Protein AF-A0A164C849-F1 (afdb_monomer)

Radius of gyration: 16.54 Å; Cα contacts (8 Å, |Δi|>4): 68; chains: 1; bounding box: 36×39×44 Å

Structure (mmCIF, N/CA/C/O backbone):
data_AF-A0A164C849-F1
#
_entry.id   AF-A0A164C849-F1
#
loop_
_atom_site.group_PDB
_atom_site.id
_atom_site.type_symbol
_atom_site.label_atom_id
_atom_site.label_alt_id
_atom_site.label_comp_id
_atom_site.label_asym_id
_atom_site.label_entity_id
_atom_site.label_seq_id
_atom_site.pdbx_PDB_ins_code
_atom_site.Cartn_x
_atom_site.Cartn_y
_atom_site.Cartn_z
_atom_site.occupancy
_atom_site.B_iso_or_equiv
_atom_site.auth_seq_id
_atom_site.auth_comp_id
_atom_site.auth_asym_id
_atom_site.auth_atom_id
_at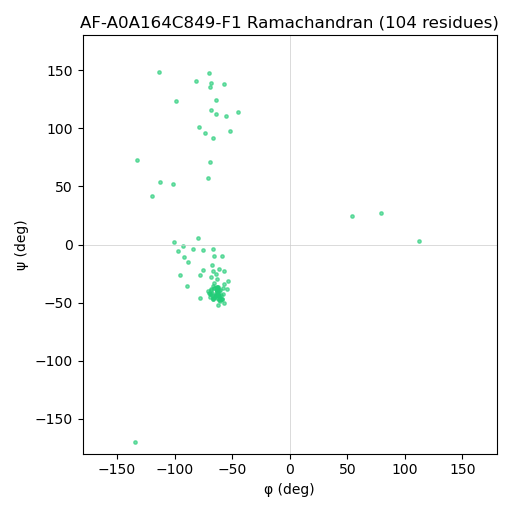om_site.pdbx_PDB_model_num
ATOM 1 N N . MET A 1 1 ? 1.747 31.782 -24.620 1.00 34.72 1 MET A N 1
ATOM 2 C CA . MET A 1 1 ? 1.574 30.505 -23.903 1.00 34.72 1 MET A CA 1
ATOM 3 C C . MET A 1 1 ? 2.397 29.493 -24.668 1.00 34.72 1 MET A C 1
ATOM 5 O O . MET A 1 1 ? 2.011 29.155 -25.774 1.00 34.72 1 MET A O 1
ATOM 9 N N . THR A 1 2 ? 3.590 29.164 -24.185 1.00 41.62 2 THR A N 1
ATOM 10 C CA . THR A 1 2 ? 4.473 28.185 -24.829 1.00 41.62 2 THR A CA 1
ATOM 11 C C . THR A 1 2 ? 4.314 26.847 -24.123 1.00 41.62 2 THR A C 1
ATOM 13 O O . THR A 1 2 ? 4.461 26.773 -22.904 1.00 41.62 2 THR A O 1
ATOM 16 N N . ASP A 1 3 ? 3.961 25.834 -24.914 1.00 44.16 3 ASP A N 1
ATOM 17 C CA . ASP A 1 3 ? 4.000 24.410 -24.597 1.00 44.16 3 ASP A CA 1
ATOM 18 C C . ASP A 1 3 ? 5.317 24.043 -23.906 1.00 44.16 3 ASP A C 1
ATOM 20 O O . ASP A 1 3 ? 6.386 24.135 -24.501 1.00 44.16 3 ASP A O 1
ATOM 24 N N . ASN A 1 4 ? 5.230 23.635 -22.641 1.00 46.38 4 ASN A N 1
ATOM 25 C CA . ASN A 1 4 ? 6.347 23.115 -21.852 1.00 46.38 4 ASN A CA 1
ATOM 26 C C . ASN A 1 4 ? 6.101 21.627 -21.558 1.00 46.38 4 ASN A C 1
ATOM 28 O O . ASN A 1 4 ? 6.077 21.190 -20.412 1.00 46.38 4 ASN A O 1
ATOM 32 N N . SER A 1 5 ? 5.868 20.851 -22.615 1.00 46.12 5 SER A N 1
ATOM 33 C CA . SER A 1 5 ? 5.844 19.385 -22.571 1.00 46.12 5 SER A CA 1
ATOM 34 C C . SER A 1 5 ? 6.920 18.807 -23.495 1.00 46.12 5 SER A C 1
ATOM 36 O O . SER A 1 5 ? 6.702 17.851 -24.228 1.00 46.12 5 SER A O 1
ATOM 38 N N . SER A 1 6 ? 8.114 19.406 -23.481 1.00 46.50 6 SER A N 1
ATOM 39 C CA . SER A 1 6 ? 9.299 18.751 -24.032 1.00 46.50 6 SER A CA 1
ATOM 40 C C . SER A 1 6 ? 9.726 17.657 -23.065 1.00 46.50 6 SER A C 1
ATOM 42 O O . SER A 1 6 ? 10.388 17.901 -22.057 1.00 46.50 6 SER A O 1
ATOM 44 N N . ASP A 1 7 ? 9.261 16.459 -23.389 1.00 56.16 7 ASP A N 1
ATOM 45 C CA . ASP A 1 7 ? 9.640 15.181 -22.819 1.00 56.16 7 ASP A CA 1
ATOM 46 C C . ASP A 1 7 ? 11.175 15.055 -22.874 1.00 56.16 7 ASP A C 1
ATOM 48 O O . ASP A 1 7 ? 11.778 14.748 -23.903 1.00 56.16 7 ASP A O 1
ATOM 52 N N . LEU A 1 8 ? 11.840 15.355 -21.754 1.00 52.75 8 LEU A N 1
ATOM 53 C CA . LEU A 1 8 ? 13.302 15.277 -21.597 1.00 52.75 8 LEU A CA 1
ATOM 54 C C . LEU A 1 8 ? 13.855 13.864 -21.869 1.00 52.75 8 LEU A C 1
ATOM 56 O O . LEU A 1 8 ? 15.068 13.683 -21.981 1.00 52.75 8 LEU A O 1
ATOM 60 N N . SER A 1 9 ? 12.968 12.875 -22.002 1.00 50.31 9 SER A N 1
ATOM 61 C CA . SER A 1 9 ? 13.263 11.495 -22.368 1.00 50.31 9 SER A CA 1
ATOM 62 C C . SER A 1 9 ? 13.774 11.327 -23.808 1.00 50.31 9 SER A C 1
ATOM 64 O O . SER A 1 9 ? 14.498 10.368 -24.071 1.00 50.31 9 SER A O 1
ATOM 66 N N . GLU A 1 10 ? 13.493 12.262 -24.728 1.00 54.78 10 GLU A N 1
ATOM 67 C CA . GLU A 1 10 ? 14.000 12.198 -26.113 1.00 54.78 10 GLU A CA 1
ATOM 68 C C . GLU A 1 10 ? 15.489 12.575 -26.237 1.00 54.78 10 GLU A C 1
ATOM 70 O O . GLU A 1 10 ? 16.157 12.169 -27.189 1.00 54.78 10 GLU A O 1
ATOM 75 N N . PHE A 1 11 ? 16.036 13.322 -25.272 1.00 55.69 11 PHE A N 1
ATOM 76 C CA . PHE A 1 11 ? 17.395 13.878 -25.351 1.00 55.69 11 PHE A CA 1
ATOM 77 C C . PHE A 1 11 ? 18.467 13.047 -24.629 1.00 55.69 11 PHE A C 1
ATOM 79 O O . PHE A 1 11 ? 19.653 13.358 -24.748 1.00 55.69 11 PHE A O 1
ATOM 86 N N . LEU A 1 12 ? 18.088 11.987 -23.906 1.00 52.75 12 LEU A N 1
ATOM 87 C 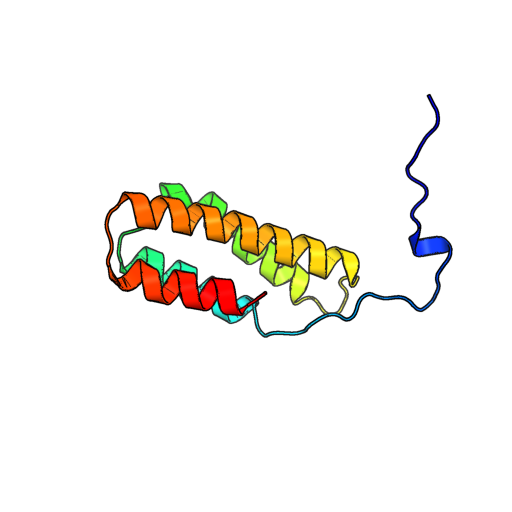CA . LEU A 1 12 ? 19.012 11.142 -23.138 1.00 52.75 12 LEU A CA 1
ATOM 88 C C . LEU A 1 12 ? 18.752 9.644 -23.389 1.00 52.75 12 LEU A C 1
ATOM 90 O O . LEU A 1 12 ? 18.240 8.946 -22.509 1.00 52.75 12 LEU A O 1
ATOM 94 N N . PRO A 1 13 ? 19.108 9.109 -24.573 1.00 45.84 13 PRO A N 1
ATOM 95 C CA . PRO A 1 13 ? 19.033 7.675 -24.818 1.00 45.84 13 PRO A CA 1
ATOM 96 C C . PRO A 1 13 ? 20.005 6.943 -23.880 1.00 45.84 13 PRO A C 1
ATOM 98 O O . PRO A 1 13 ? 21.221 7.085 -23.998 1.00 45.84 13 PRO A O 1
ATOM 101 N N . GLY A 1 14 ? 19.465 6.166 -22.938 1.00 53.84 14 GLY A N 1
ATOM 102 C CA . GLY A 1 14 ? 20.245 5.328 -22.019 1.00 53.84 14 GLY A CA 1
ATOM 103 C C . GLY A 1 14 ? 20.229 5.748 -20.548 1.00 53.84 14 GLY A C 1
ATOM 104 O O . GLY A 1 14 ? 20.886 5.095 -19.744 1.00 53.84 14 GLY A O 1
ATOM 105 N N . LEU A 1 15 ? 19.472 6.783 -20.176 1.00 50.97 15 LEU A N 1
ATOM 106 C CA . LEU A 1 15 ? 19.246 7.153 -18.775 1.00 50.97 15 LEU A CA 1
ATOM 107 C C . LEU A 1 15 ? 17.869 6.654 -18.315 1.00 50.97 15 LEU A C 1
ATOM 109 O O . LEU A 1 15 ? 17.039 7.421 -17.833 1.00 50.97 15 LEU A O 1
ATOM 113 N N . GLU A 1 16 ? 17.589 5.363 -18.521 1.00 57.22 16 GLU A N 1
ATOM 114 C CA . GLU A 1 16 ? 16.450 4.770 -17.823 1.00 57.22 16 GLU A CA 1
ATOM 115 C C . GLU A 1 16 ? 16.766 4.818 -16.322 1.00 57.22 16 GLU A C 1
ATOM 117 O O . GLU A 1 16 ? 17.844 4.366 -15.923 1.00 57.22 16 GLU A O 1
ATOM 122 N N . PRO A 1 17 ? 15.897 5.422 -15.491 1.00 56.34 17 PRO A N 1
ATOM 123 C CA . PRO A 1 17 ? 16.122 5.449 -14.056 1.00 56.34 17 PRO A CA 1
ATOM 124 C C . PRO A 1 17 ? 16.255 4.012 -13.561 1.00 56.34 17 PRO A C 1
ATOM 126 O O . PRO A 1 17 ? 15.516 3.134 -14.010 1.00 56.34 17 PRO A O 1
ATOM 129 N N . GLU A 1 18 ? 17.211 3.776 -12.664 1.00 56.16 18 GLU A N 1
ATOM 130 C CA . GLU A 1 18 ? 17.422 2.464 -12.065 1.00 56.16 18 GLU A CA 1
ATOM 131 C C . GLU A 1 18 ? 16.105 1.999 -11.436 1.00 56.16 18 GLU A C 1
ATOM 133 O O . GLU A 1 18 ? 15.592 2.601 -10.493 1.00 56.16 18 GLU A O 1
ATOM 138 N N . VAL A 1 19 ? 15.501 0.971 -12.034 1.00 54.66 19 VAL A N 1
ATOM 139 C CA . VAL A 1 19 ? 14.256 0.398 -11.536 1.00 54.66 19 VAL A CA 1
ATOM 140 C C . VAL A 1 19 ? 14.643 -0.497 -10.375 1.00 54.66 19 VAL A C 1
ATOM 142 O O . VAL A 1 19 ? 15.104 -1.625 -10.576 1.00 54.66 19 VAL A O 1
ATOM 145 N N . THR A 1 20 ? 14.457 -0.011 -9.152 1.00 54.28 20 THR A N 1
ATOM 146 C CA . THR A 1 20 ? 14.579 -0.847 -7.963 1.00 54.28 20 THR A CA 1
ATOM 147 C C . THR A 1 20 ? 13.440 -1.865 -8.004 1.00 54.28 20 THR A C 1
ATOM 149 O O . THR A 1 20 ? 12.327 -1.601 -7.555 1.00 54.28 20 THR A O 1
ATOM 152 N N . ARG A 1 21 ? 13.697 -3.043 -8.589 1.00 50.34 21 ARG A N 1
ATOM 153 C CA . ARG A 1 21 ? 12.789 -4.202 -8.589 1.00 50.34 21 ARG A CA 1
ATOM 154 C C . ARG A 1 21 ? 12.737 -4.816 -7.191 1.00 50.34 21 ARG A C 1
ATOM 156 O O . ARG A 1 21 ? 13.094 -5.974 -6.984 1.00 50.34 21 ARG A O 1
ATOM 163 N N . VAL A 1 22 ? 12.360 -4.022 -6.200 1.00 53.22 22 VAL A N 1
ATOM 164 C CA . VAL A 1 22 ? 11.955 -4.558 -4.908 1.00 53.22 22 VAL A CA 1
ATOM 165 C C . VAL A 1 22 ? 10.634 -5.294 -5.160 1.00 53.22 22 VAL A C 1
ATOM 167 O O . VAL A 1 22 ? 9.811 -4.807 -5.936 1.00 53.22 22 VAL A O 1
ATOM 170 N N . PRO A 1 23 ? 10.392 -6.470 -4.565 1.00 54.22 23 PRO A N 1
ATOM 171 C CA . PRO A 1 23 ? 9.089 -7.126 -4.611 1.00 54.22 23 PRO A CA 1
ATOM 172 C C . PRO A 1 23 ? 8.074 -6.316 -3.782 1.00 54.22 23 PRO A C 1
ATOM 174 O O . PRO A 1 23 ? 7.674 -6.726 -2.693 1.00 54.22 23 PRO A O 1
ATOM 177 N N . VAL A 1 24 ? 7.682 -5.136 -4.273 1.00 59.44 24 VAL A N 1
ATOM 178 C CA . VAL A 1 24 ? 6.754 -4.218 -3.594 1.00 59.44 24 VAL A CA 1
ATOM 179 C C . VAL A 1 24 ? 5.300 -4.684 -3.755 1.00 59.44 24 VAL A C 1
ATOM 181 O O . VAL A 1 24 ? 4.460 -4.453 -2.894 1.00 59.44 24 VAL A O 1
ATOM 184 N N . PHE A 1 25 ? 4.982 -5.425 -4.821 1.00 64.12 25 PHE A N 1
ATOM 185 C CA . PHE A 1 25 ? 3.624 -5.930 -5.053 1.00 64.12 25 PHE A CA 1
ATOM 186 C C . PHE A 1 25 ? 3.126 -6.894 -3.952 1.00 64.12 25 PHE A C 1
ATOM 188 O O . PHE A 1 25 ? 2.091 -6.605 -3.344 1.00 64.12 25 PHE A O 1
ATOM 195 N N . PRO A 1 26 ? 3.868 -7.964 -3.581 1.00 72.19 26 PRO A N 1
ATOM 196 C CA . PRO A 1 26 ? 3.451 -8.862 -2.500 1.00 72.19 26 PRO A CA 1
ATOM 197 C C . PRO A 1 26 ? 3.324 -8.163 -1.149 1.00 72.19 26 PRO A C 1
ATOM 199 O O . PRO A 1 26 ? 2.715 -8.691 -0.221 1.00 72.19 26 PRO A O 1
ATOM 202 N N . SER A 1 27 ? 3.977 -7.016 -0.998 1.00 76.31 27 SER A N 1
ATOM 203 C CA . SER A 1 27 ? 4.056 -6.319 0.265 1.00 76.31 27 SER A CA 1
ATOM 204 C C . SER A 1 27 ? 2.889 -5.343 0.451 1.00 76.31 27 SER A C 1
ATOM 206 O O . SER A 1 27 ? 2.307 -5.308 1.536 1.00 76.31 27 SER A O 1
ATOM 208 N N . TYR A 1 28 ? 2.430 -4.687 -0.622 1.00 80.44 28 TYR A N 1
ATOM 209 C CA . TYR A 1 28 ? 1.159 -3.955 -0.629 1.00 80.44 28 TYR A CA 1
ATOM 210 C C . TYR A 1 28 ? -0.052 -4.872 -0.421 1.00 80.44 28 TYR A C 1
ATOM 212 O O . TYR A 1 28 ? -0.925 -4.541 0.380 1.00 80.44 28 TYR A O 1
ATOM 220 N N . GLU A 1 29 ? -0.095 -6.038 -1.075 1.00 82.44 29 GLU A N 1
ATOM 221 C CA . GLU A 1 29 ? -1.167 -7.024 -0.863 1.00 82.44 29 GLU A CA 1
ATOM 222 C C . GLU A 1 29 ? -1.240 -7.485 0.596 1.00 82.44 29 GLU A C 1
ATOM 224 O O . GLU A 1 29 ? -2.316 -7.487 1.196 1.00 82.44 29 GLU A O 1
ATOM 229 N N . LYS A 1 30 ? -0.090 -7.823 1.193 1.00 82.06 30 LYS A N 1
ATOM 230 C CA . LYS A 1 30 ? -0.010 -8.220 2.606 1.00 82.06 30 LYS A CA 1
ATOM 231 C C . LYS A 1 30 ? -0.468 -7.110 3.543 1.00 82.06 30 LYS A C 1
ATOM 233 O O . LYS A 1 30 ? -1.217 -7.387 4.473 1.00 82.06 30 LYS A O 1
ATOM 238 N N . ALA A 1 31 ? -0.048 -5.871 3.298 1.00 79.31 31 ALA A N 1
ATOM 239 C CA . ALA A 1 31 ? -0.445 -4.737 4.122 1.00 79.31 31 ALA A CA 1
ATOM 240 C C . ALA A 1 31 ? -1.958 -4.467 4.037 1.00 79.31 31 ALA A C 1
ATOM 242 O O . ALA A 1 31 ? -2.595 -4.295 5.072 1.00 79.31 31 ALA A O 1
ATOM 243 N N . ILE A 1 32 ? -2.564 -4.511 2.843 1.00 84.75 32 ILE A N 1
ATOM 244 C CA . ILE A 1 32 ? -4.024 -4.370 2.687 1.00 84.75 32 ILE A CA 1
ATOM 245 C C . ILE A 1 32 ? -4.759 -5.502 3.418 1.00 84.75 32 ILE A C 1
ATOM 247 O O . ILE A 1 32 ? -5.696 -5.236 4.171 1.00 84.75 32 ILE A O 1
ATOM 251 N N . ALA A 1 33 ? -4.323 -6.752 3.235 1.00 85.25 33 ALA A N 1
ATOM 252 C CA . ALA A 1 33 ? -4.935 -7.907 3.887 1.00 85.25 33 ALA A CA 1
ATOM 253 C C . ALA A 1 33 ? -4.847 -7.819 5.420 1.00 85.25 33 ALA A C 1
ATOM 255 O O . ALA A 1 33 ? -5.813 -8.133 6.116 1.00 85.25 33 ALA A O 1
ATOM 256 N N . GLU A 1 34 ? -3.720 -7.347 5.953 1.00 82.88 34 GLU A N 1
ATOM 257 C CA . GLU A 1 34 ? -3.535 -7.161 7.391 1.00 82.88 34 GLU A CA 1
ATOM 258 C C . GLU A 1 34 ? -4.423 -6.035 7.938 1.00 82.88 34 GLU A C 1
ATOM 260 O O . GLU A 1 34 ? -5.093 -6.213 8.955 1.00 82.88 34 GLU A O 1
ATOM 265 N N . LEU A 1 35 ? -4.532 -4.908 7.226 1.00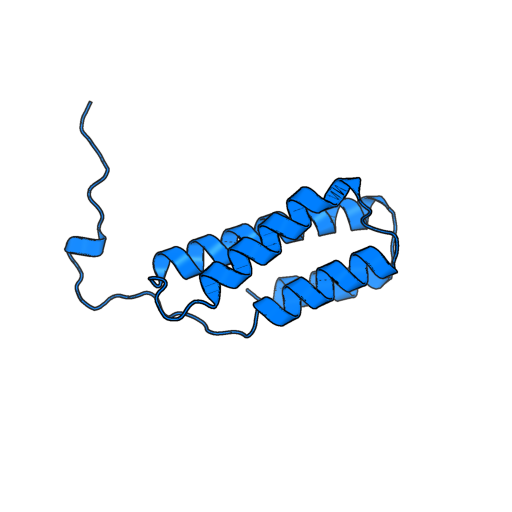 81.38 35 LEU A N 1
ATOM 266 C CA . LEU A 1 35 ? -5.441 -3.818 7.598 1.00 81.38 35 LEU A CA 1
ATOM 267 C C . LEU A 1 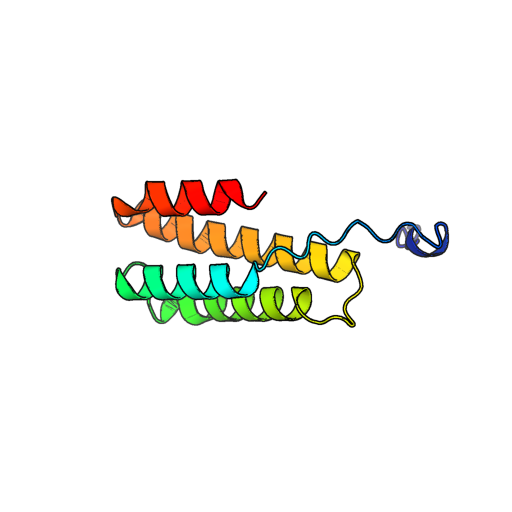35 ? -6.916 -4.264 7.581 1.00 81.38 35 LEU A C 1
ATOM 269 O O . LEU A 1 35 ? -7.689 -3.864 8.456 1.00 81.38 35 LEU A O 1
ATOM 273 N N . GLN A 1 36 ? -7.315 -5.112 6.628 1.00 84.81 36 GLN A N 1
ATOM 274 C CA . GLN A 1 36 ? -8.654 -5.716 6.600 1.00 84.81 36 GLN A CA 1
ATOM 275 C C . GLN A 1 36 ? -8.862 -6.677 7.777 1.00 84.81 36 GLN A C 1
ATOM 277 O O . GLN A 1 36 ? -9.878 -6.599 8.469 1.00 84.81 36 GLN A O 1
ATOM 282 N N . ARG A 1 37 ? -7.886 -7.557 8.049 1.00 84.25 37 ARG A N 1
ATOM 283 C CA . ARG A 1 37 ? -7.922 -8.512 9.170 1.00 84.25 37 ARG A CA 1
ATOM 284 C C . ARG A 1 37 ? -8.077 -7.806 10.517 1.00 84.25 37 ARG A C 1
ATOM 286 O O . ARG A 1 37 ? -8.787 -8.298 11.391 1.00 84.25 37 ARG A O 1
ATOM 293 N N . LEU A 1 38 ? -7.431 -6.653 10.677 1.00 80.00 38 LEU A N 1
ATOM 294 C CA . LEU A 1 38 ? -7.489 -5.822 11.879 1.00 80.00 38 LEU A CA 1
ATOM 295 C C . LEU A 1 38 ? -8.756 -4.945 11.965 1.00 80.00 38 LEU A C 1
ATOM 297 O O . LEU A 1 38 ? -8.858 -4.129 12.881 1.00 80.00 38 LEU A O 1
ATOM 301 N N . ALA A 1 39 ? -9.712 -5.086 11.034 1.00 79.69 39 ALA A N 1
ATOM 302 C CA . ALA A 1 39 ? -10.926 -4.262 10.921 1.00 79.69 39 ALA A CA 1
ATOM 303 C C . ALA A 1 39 ? -10.644 -2.747 10.842 1.00 79.69 39 ALA A C 1
ATOM 305 O O . ALA A 1 39 ? -11.471 -1.897 11.196 1.00 79.69 39 ALA A O 1
ATOM 306 N N . VAL A 1 40 ? -9.445 -2.400 10.377 1.00 78.38 40 VAL A N 1
ATOM 307 C CA . VAL A 1 40 ? -8.993 -1.021 10.241 1.00 78.38 40 VAL A CA 1
ATOM 308 C C . VAL A 1 40 ? -9.609 -0.393 9.001 1.00 78.38 40 VAL A C 1
ATOM 310 O O . VAL A 1 40 ? -10.160 0.709 9.072 1.00 78.38 40 VAL A O 1
ATOM 313 N N . ILE A 1 41 ? -9.568 -1.128 7.894 1.00 78.31 41 ILE A N 1
ATOM 314 C CA . ILE A 1 41 ? -10.223 -0.779 6.638 1.00 78.31 41 ILE A CA 1
ATOM 315 C C . ILE A 1 41 ? -11.339 -1.786 6.354 1.00 78.31 41 ILE A C 1
ATOM 317 O O . ILE A 1 41 ? -11.262 -2.951 6.737 1.00 78.31 41 ILE A O 1
ATOM 321 N N . ASP A 1 42 ? -12.384 -1.312 5.696 1.00 81.50 42 ASP A N 1
ATOM 322 C CA . ASP A 1 42 ? -13.593 -2.058 5.345 1.00 81.50 42 ASP A CA 1
ATOM 323 C C . ASP A 1 42 ? -13.961 -1.787 3.875 1.00 81.50 42 ASP A C 1
ATOM 325 O O . ASP A 1 42 ? -13.198 -1.154 3.138 1.00 81.50 42 ASP A O 1
ATOM 329 N N . ASP A 1 43 ? -15.143 -2.227 3.445 1.00 84.00 43 ASP A N 1
ATOM 330 C CA . ASP A 1 43 ? -15.616 -2.071 2.065 1.00 84.00 43 ASP A CA 1
ATOM 331 C C . ASP A 1 43 ? -15.657 -0.611 1.583 1.00 84.00 43 ASP A C 1
ATOM 333 O O . ASP A 1 43 ? -15.555 -0.356 0.381 1.00 84.00 43 ASP A O 1
ATOM 337 N N . THR A 1 44 ? -15.724 0.374 2.489 1.00 83.38 44 THR A N 1
ATOM 338 C CA . THR A 1 44 ? -15.672 1.797 2.109 1.00 83.38 44 THR A CA 1
ATOM 339 C C . THR A 1 44 ? -14.304 2.210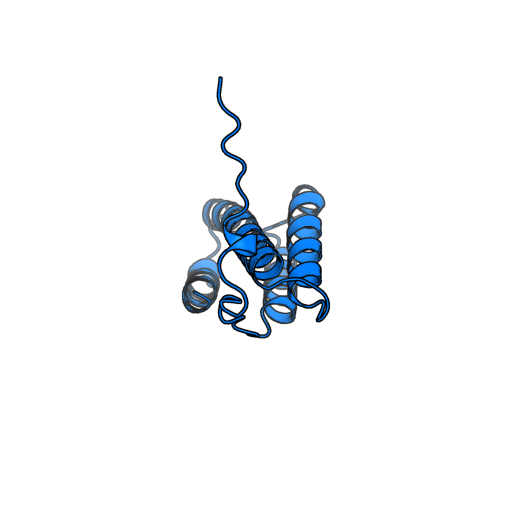 1.552 1.00 83.38 44 THR A C 1
ATOM 341 O O . THR A 1 44 ? -14.201 3.199 0.828 1.00 83.38 44 THR A O 1
ATOM 344 N N . HIS A 1 45 ? -13.264 1.408 1.803 1.00 85.25 45 HIS A N 1
ATOM 345 C CA . HIS A 1 45 ? -11.886 1.631 1.361 1.00 85.25 45 HIS A CA 1
ATOM 346 C C . HIS A 1 45 ? -11.507 0.795 0.129 1.00 85.25 45 HIS A C 1
ATOM 348 O O . HIS A 1 45 ? -10.371 0.880 -0.349 1.00 85.25 45 HIS A O 1
ATOM 354 N N . ALA A 1 46 ? -12.440 0.007 -0.421 1.00 83.25 46 ALA A N 1
ATOM 355 C CA . ALA A 1 46 ? -12.183 -0.894 -1.546 1.00 83.25 46 ALA A CA 1
ATOM 356 C C . ALA A 1 46 ? -11.631 -0.165 -2.785 1.00 83.25 46 ALA A C 1
ATOM 358 O O . ALA A 1 46 ? -10.780 -0.706 -3.491 1.00 83.25 46 ALA A O 1
ATOM 359 N N . GLY A 1 47 ? -12.057 1.083 -3.020 1.00 86.19 47 GLY A N 1
ATOM 360 C CA . GLY A 1 47 ? -11.565 1.905 -4.130 1.00 86.19 47 GLY A CA 1
ATOM 361 C C . GLY A 1 47 ? -10.073 2.238 -4.027 1.00 86.19 47 GLY A C 1
ATOM 362 O O . GLY A 1 47 ? -9.347 2.109 -5.012 1.00 86.19 47 GLY A O 1
ATOM 363 N N . ILE A 1 48 ? -9.600 2.603 -2.830 1.00 84.12 48 ILE A N 1
ATOM 364 C CA . ILE A 1 48 ? -8.180 2.899 -2.587 1.00 84.12 48 ILE A CA 1
ATOM 365 C C . ILE A 1 48 ? -7.360 1.604 -2.661 1.00 84.12 48 ILE A C 1
ATOM 367 O O . ILE A 1 48 ? -6.324 1.572 -3.317 1.00 84.12 48 ILE A O 1
ATOM 371 N N . CYS A 1 49 ? -7.860 0.505 -2.087 1.00 87.12 49 CYS A N 1
ATOM 372 C CA . CYS A 1 49 ? -7.193 -0.799 -2.163 1.00 87.12 49 CYS A CA 1
ATOM 373 C C . CYS A 1 49 ? -7.004 -1.264 -3.616 1.00 87.12 49 CYS A C 1
ATOM 375 O O . CYS A 1 49 ? -5.910 -1.664 -4.008 1.00 87.12 49 CYS A O 1
ATOM 377 N N . ALA A 1 50 ? -8.052 -1.166 -4.439 1.00 86.62 50 ALA A N 1
ATOM 378 C CA . ALA A 1 50 ? -7.987 -1.534 -5.851 1.00 86.62 50 ALA A CA 1
ATOM 379 C C . ALA A 1 50 ? -7.003 -0.655 -6.644 1.00 86.62 50 ALA A C 1
ATOM 381 O O . ALA A 1 50 ? -6.314 -1.148 -7.539 1.00 86.62 50 ALA A O 1
ATOM 382 N N . SER A 1 51 ? -6.920 0.636 -6.313 1.00 89.31 51 SER A N 1
ATOM 383 C CA . SER A 1 51 ? -5.985 1.570 -6.944 1.00 89.31 51 SER A CA 1
ATOM 384 C C . SER A 1 51 ? -4.523 1.230 -6.623 1.00 89.31 51 SER A C 1
ATOM 386 O O . SER A 1 51 ? -3.715 1.108 -7.549 1.00 89.31 51 SER A O 1
ATOM 388 N N . ILE A 1 52 ? -4.205 0.941 -5.356 1.00 87.44 52 ILE A N 1
ATOM 389 C CA . ILE A 1 52 ? -2.868 0.501 -4.924 1.00 87.44 52 ILE A CA 1
ATOM 390 C C . ILE A 1 52 ? -2.441 -0.757 -5.688 1.00 87.44 52 ILE A C 1
ATOM 392 O O . ILE A 1 52 ? -1.363 -0.783 -6.282 1.00 87.44 52 ILE A O 1
ATOM 396 N N . LEU A 1 53 ? -3.303 -1.780 -5.739 1.00 86.25 53 LEU A N 1
ATOM 397 C CA . LEU A 1 53 ? -3.001 -3.042 -6.425 1.00 86.25 53 LEU A CA 1
ATOM 398 C C . LEU A 1 53 ? -2.800 -2.851 -7.931 1.00 86.25 53 LEU A C 1
ATOM 400 O O . LEU A 1 53 ? -1.882 -3.425 -8.516 1.00 86.25 53 LEU A O 1
ATOM 404 N N . ARG A 1 54 ? -3.613 -1.999 -8.566 1.00 87.44 54 ARG A N 1
ATOM 405 C CA . ARG A 1 54 ? -3.459 -1.668 -9.987 1.00 87.44 54 ARG A CA 1
ATOM 406 C C . ARG A 1 54 ? -2.120 -0.987 -10.268 1.00 87.44 54 ARG A C 1
ATOM 408 O O . ARG A 1 54 ? -1.473 -1.313 -11.259 1.00 87.44 54 ARG A O 1
ATOM 415 N N . ARG A 1 55 ? -1.710 -0.036 -9.429 1.00 86.19 55 ARG A N 1
ATOM 416 C CA . ARG A 1 55 ? -0.427 0.668 -9.576 1.00 86.19 55 ARG A CA 1
ATOM 417 C C . ARG A 1 55 ? 0.757 -0.261 -9.326 1.00 86.19 55 ARG A C 1
ATOM 419 O O . ARG A 1 55 ? 1.709 -0.251 -10.098 1.00 86.19 55 ARG A O 1
ATOM 426 N N . ALA A 1 56 ? 0.662 -1.119 -8.318 1.00 83.56 56 ALA A N 1
ATOM 427 C CA . ALA A 1 56 ? 1.674 -2.131 -8.057 1.00 83.56 56 ALA A CA 1
ATOM 428 C C . ALA A 1 56 ? 1.809 -3.123 -9.235 1.00 83.56 56 ALA A C 1
ATOM 430 O O . ALA A 1 56 ? 2.923 -3.483 -9.597 1.00 83.56 56 ALA A O 1
ATOM 431 N N . ALA A 1 57 ? 0.707 -3.484 -9.904 1.00 83.25 57 ALA A N 1
ATOM 432 C CA . ALA A 1 57 ? 0.745 -4.313 -11.113 1.00 83.25 57 ALA A CA 1
ATOM 433 C C . ALA A 1 57 ? 1.411 -3.610 -12.316 1.00 83.25 57 ALA A C 1
ATOM 435 O O . ALA A 1 57 ? 2.110 -4.255 -13.090 1.00 83.25 57 ALA A O 1
ATOM 436 N N . ILE A 1 58 ? 1.238 -2.290 -12.470 1.00 82.94 58 ILE A N 1
ATOM 437 C CA . ILE A 1 58 ? 1.940 -1.502 -13.505 1.00 82.94 58 ILE A CA 1
ATOM 438 C C . ILE A 1 58 ? 3.454 -1.522 -13.268 1.00 82.94 58 ILE A C 1
ATOM 440 O O . ILE A 1 58 ? 4.222 -1.610 -14.226 1.00 82.94 58 ILE A O 1
ATOM 444 N N . ALA A 1 59 ? 3.873 -1.444 -12.004 1.00 78.69 59 ALA A N 1
ATOM 445 C CA . ALA A 1 59 ? 5.278 -1.486 -11.620 1.00 78.69 59 ALA A CA 1
ATOM 446 C C . ALA A 1 59 ? 5.936 -2.860 -11.856 1.00 78.69 59 ALA A C 1
ATOM 448 O O . ALA A 1 59 ? 7.140 -2.920 -12.092 1.00 78.69 59 ALA A O 1
ATOM 449 N N . ASP A 1 60 ? 5.152 -3.940 -11.811 1.00 77.19 60 ASP A N 1
ATOM 450 C CA . ASP A 1 60 ? 5.621 -5.317 -12.011 1.00 77.19 60 ASP A CA 1
ATOM 451 C C . ASP A 1 60 ? 5.612 -5.755 -13.491 1.00 77.19 60 ASP A C 1
ATOM 453 O O . ASP A 1 60 ? 6.255 -6.741 -13.855 1.00 77.19 60 ASP A O 1
ATOM 457 N N . ASP A 1 61 ? 4.923 -5.021 -14.376 1.00 81.25 61 ASP A N 1
ATOM 458 C CA . ASP A 1 61 ? 4.937 -5.313 -15.812 1.00 81.25 61 ASP A CA 1
ATOM 459 C C . ASP A 1 61 ? 6.335 -5.027 -16.403 1.00 81.25 61 ASP A C 1
ATOM 461 O O . ASP A 1 61 ? 6.763 -3.870 -16.460 1.00 81.25 61 ASP A O 1
ATOM 465 N N . PRO A 1 62 ? 7.054 -6.046 -16.919 1.00 73.81 62 PRO A N 1
ATOM 466 C CA . PRO A 1 62 ? 8.392 -5.874 -17.484 1.00 73.81 62 PRO A CA 1
ATOM 467 C C . PRO A 1 62 ? 8.417 -5.019 -18.760 1.00 73.81 62 PRO A C 1
ATOM 469 O O . PRO A 1 62 ? 9.497 -4.694 -19.250 1.00 73.81 62 PRO A O 1
ATOM 472 N N . ARG A 1 63 ? 7.252 -4.695 -19.334 1.00 79.88 63 ARG A N 1
ATOM 473 C CA . ARG A 1 63 ? 7.098 -3.814 -20.500 1.00 79.88 63 ARG A CA 1
ATOM 474 C C . ARG A 1 63 ? 6.884 -2.353 -20.110 1.00 79.88 63 ARG A C 1
ATOM 476 O O . ARG A 1 63 ? 6.919 -1.491 -20.990 1.00 79.88 63 ARG A O 1
ATOM 483 N N . SER A 1 64 ? 6.648 -2.069 -18.832 1.00 79.88 64 SER A N 1
ATOM 484 C CA . SER A 1 64 ? 6.513 -0.704 -18.336 1.00 79.88 64 SER A CA 1
ATOM 485 C C . SER A 1 64 ? 7.852 0.019 -18.395 1.00 79.88 64 SER A C 1
ATOM 487 O O . SER A 1 64 ? 8.893 -0.505 -18.002 1.00 79.88 64 SER A O 1
ATOM 489 N N . LYS A 1 65 ? 7.823 1.266 -18.866 1.00 79.81 65 LYS A N 1
ATOM 490 C CA . LYS A 1 65 ? 9.004 2.132 -18.864 1.00 79.81 65 LYS A CA 1
ATOM 491 C C . LYS A 1 65 ? 9.358 2.533 -17.431 1.00 79.81 65 LYS A C 1
ATOM 493 O O . LYS A 1 65 ? 8.458 2.756 -16.621 1.00 79.81 65 LYS A O 1
ATOM 498 N N . GLY A 1 66 ? 10.647 2.720 -17.138 1.00 75.50 66 GLY A N 1
ATOM 499 C CA . GLY A 1 66 ? 11.126 3.004 -15.777 1.00 75.50 66 GLY A CA 1
ATOM 500 C C . GLY A 1 66 ? 10.460 4.210 -15.098 1.00 75.50 66 GLY A C 1
ATOM 501 O O . GLY A 1 66 ? 10.112 4.139 -13.924 1.00 75.50 66 GLY A O 1
ATOM 502 N N . TYR A 1 67 ? 1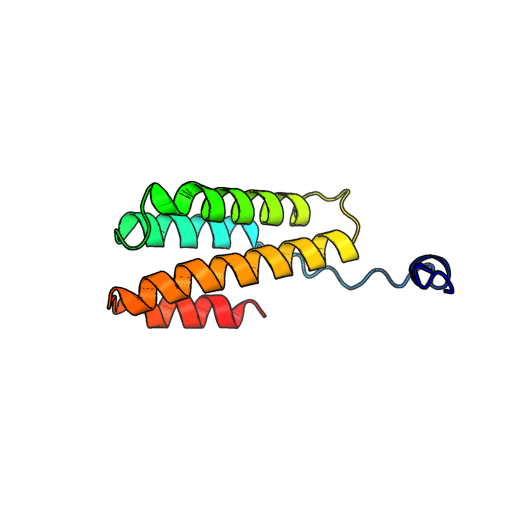0.176 5.291 -15.836 1.00 74.19 67 TYR A N 1
ATOM 503 C CA . TYR A 1 67 ? 9.447 6.439 -15.277 1.00 74.19 67 TYR A CA 1
ATOM 504 C C . TYR A 1 67 ? 7.996 6.095 -14.898 1.00 74.19 67 TYR A C 1
ATOM 506 O O . TYR A 1 67 ? 7.510 6.537 -13.866 1.00 74.19 67 TYR A O 1
ATOM 514 N N . THR A 1 68 ? 7.319 5.257 -15.691 1.00 80.38 68 THR A N 1
ATOM 515 C CA . THR A 1 68 ? 5.948 4.801 -15.412 1.00 80.38 68 THR A CA 1
ATOM 516 C C . THR A 1 68 ? 5.918 3.885 -14.193 1.00 80.38 68 THR A C 1
ATOM 518 O O . THR A 1 68 ? 5.009 3.985 -13.374 1.00 80.38 68 THR A O 1
ATOM 521 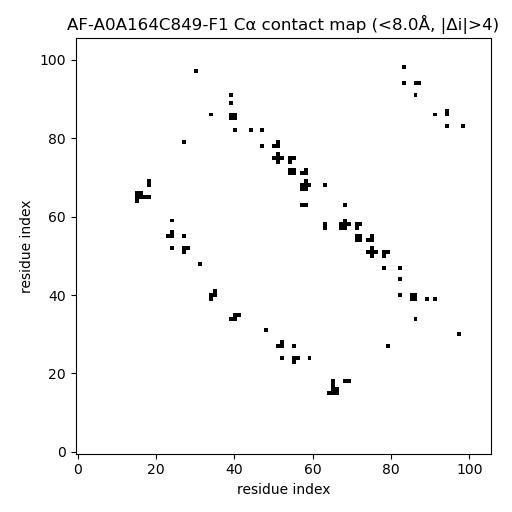N N . VAL A 1 69 ? 6.929 3.022 -14.052 1.00 79.94 69 VAL A N 1
ATOM 522 C CA . VAL A 1 69 ? 7.117 2.176 -12.868 1.00 79.94 69 VAL A CA 1
ATOM 523 C C . VAL A 1 69 ? 7.293 3.040 -11.618 1.00 79.94 69 VAL A C 1
ATOM 525 O O . VAL A 1 69 ? 6.586 2.835 -10.635 1.00 79.94 69 VAL A O 1
ATOM 528 N N . ASN A 1 70 ? 8.163 4.050 -11.672 1.00 78.94 70 ASN A N 1
ATOM 529 C CA . ASN A 1 70 ? 8.414 4.944 -10.540 1.00 78.94 70 ASN A CA 1
ATOM 530 C C . ASN A 1 70 ? 7.177 5.766 -10.151 1.00 78.94 70 ASN A C 1
ATOM 532 O O . ASN A 1 70 ? 6.847 5.842 -8.968 1.00 78.94 70 ASN A O 1
ATOM 536 N N . ASP A 1 71 ? 6.455 6.325 -11.125 1.00 83.75 71 ASP A N 1
ATOM 537 C CA . ASP A 1 71 ? 5.209 7.058 -10.868 1.00 83.75 71 ASP A CA 1
ATOM 538 C C . ASP A 1 71 ? 4.131 6.149 -10.263 1.00 83.75 71 ASP A C 1
ATOM 540 O O . ASP A 1 71 ? 3.395 6.551 -9.356 1.00 83.75 71 ASP A O 1
ATOM 544 N N . ALA A 1 72 ? 4.045 4.901 -10.732 1.00 84.38 72 ALA A N 1
ATOM 545 C CA . ALA A 1 72 ? 3.110 3.923 -10.200 1.00 84.38 72 ALA A CA 1
ATOM 546 C C . ALA A 1 72 ? 3.458 3.530 -8.756 1.00 84.38 72 ALA A C 1
ATOM 548 O O . ALA A 1 72 ? 2.573 3.558 -7.899 1.00 84.38 72 ALA A O 1
ATOM 549 N N . LEU A 1 73 ? 4.729 3.239 -8.461 1.00 82.62 73 LEU A N 1
ATOM 550 C CA . LEU A 1 73 ? 5.194 2.924 -7.106 1.00 82.62 73 LEU A CA 1
ATOM 551 C C . LEU A 1 73 ? 4.982 4.094 -6.145 1.00 82.62 73 LEU A C 1
ATOM 553 O O . LEU A 1 73 ? 4.457 3.901 -5.049 1.00 82.62 73 LEU A O 1
ATOM 557 N N . LYS A 1 74 ? 5.309 5.317 -6.572 1.00 83.38 74 LYS A N 1
ATOM 558 C CA . LYS A 1 74 ? 5.071 6.523 -5.776 1.00 83.38 74 LYS A CA 1
ATOM 559 C C . LYS A 1 74 ? 3.584 6.702 -5.464 1.00 83.38 74 LYS A C 1
ATOM 561 O O . LYS A 1 74 ? 3.226 6.895 -4.306 1.00 83.38 74 LYS A O 1
ATOM 566 N N . GLY A 1 75 ? 2.714 6.561 -6.466 1.00 83.88 75 GLY A N 1
ATOM 567 C CA . GLY A 1 75 ? 1.266 6.650 -6.264 1.00 83.88 75 GLY A CA 1
ATOM 568 C C . GLY A 1 75 ? 0.716 5.547 -5.352 1.00 83.88 75 GLY A C 1
ATOM 569 O O . GLY A 1 75 ? -0.124 5.821 -4.501 1.00 83.88 75 GLY A O 1
ATOM 570 N N . ALA A 1 76 ? 1.212 4.311 -5.482 1.00 84.69 76 ALA A N 1
ATOM 571 C CA . ALA A 1 76 ? 0.839 3.209 -4.593 1.00 84.69 76 ALA A CA 1
ATOM 572 C C . ALA A 1 76 ? 1.266 3.485 -3.141 1.00 84.69 76 ALA A C 1
ATOM 574 O O . ALA A 1 76 ? 0.518 3.197 -2.208 1.00 84.69 76 ALA A O 1
ATOM 575 N N . HIS A 1 77 ? 2.443 4.084 -2.946 1.00 83.75 77 HIS A N 1
ATOM 576 C CA . HIS A 1 77 ? 2.942 4.472 -1.631 1.00 83.75 77 HIS A CA 1
ATOM 577 C C . HIS A 1 77 ? 2.100 5.587 -0.992 1.00 83.75 77 HIS A C 1
ATOM 579 O O . HIS A 1 77 ? 1.699 5.456 0.160 1.00 83.75 77 HIS A O 1
ATOM 585 N N . GLU A 1 78 ? 1.776 6.650 -1.730 1.00 86.19 78 GLU A N 1
ATOM 586 C CA . GLU A 1 78 ? 0.944 7.762 -1.240 1.00 86.19 78 GLU A CA 1
ATOM 587 C C . GLU A 1 78 ? -0.480 7.309 -0.866 1.00 86.19 78 GLU A C 1
ATOM 589 O O . GLU A 1 78 ? -1.025 7.693 0.174 1.00 86.19 78 GLU A O 1
ATOM 594 N N . GLU A 1 79 ? -1.081 6.440 -1.681 1.00 86.06 79 GLU A N 1
ATOM 595 C CA . GLU A 1 79 ? -2.400 5.868 -1.398 1.00 86.06 79 GLU A CA 1
ATOM 596 C C . GLU A 1 79 ? -2.357 4.914 -0.196 1.00 86.06 79 GLU A C 1
ATOM 598 O O . GLU A 1 79 ? -3.253 4.950 0.651 1.00 86.06 79 GLU A O 1
ATOM 603 N N . MET A 1 80 ? -1.290 4.119 -0.059 1.00 83.62 80 MET A N 1
ATOM 604 C CA . MET A 1 80 ? -1.081 3.293 1.128 1.00 83.62 80 MET A CA 1
ATOM 605 C C . MET A 1 80 ? -0.954 4.170 2.380 1.00 83.62 80 MET A C 1
ATOM 607 O O . MET A 1 80 ? -1.690 3.945 3.335 1.00 83.62 80 MET A O 1
ATOM 611 N N . LEU A 1 81 ? -0.136 5.232 2.359 1.00 82.62 81 LEU A N 1
ATOM 612 C CA . LEU A 1 81 ? -0.017 6.198 3.466 1.00 82.62 81 LEU A CA 1
ATOM 613 C C . LEU A 1 81 ? -1.372 6.790 3.891 1.00 82.62 81 LEU A C 1
ATOM 615 O O . LEU A 1 81 ? -1.583 7.077 5.068 1.00 82.62 81 LEU A O 1
ATOM 619 N N . THR A 1 82 ? -2.318 6.931 2.965 1.00 83.50 82 THR A N 1
ATOM 620 C CA . THR A 1 82 ? -3.674 7.389 3.292 1.00 83.50 82 THR A CA 1
ATOM 621 C C . THR A 1 82 ? -4.450 6.337 4.096 1.00 83.50 82 THR A C 1
ATOM 623 O O . THR A 1 82 ? -5.048 6.669 5.120 1.00 83.50 82 THR A O 1
ATOM 626 N N . LEU A 1 83 ? -4.409 5.058 3.695 1.00 81.00 83 LEU A N 1
ATOM 627 C CA . LEU A 1 83 ? -5.023 3.958 4.466 1.00 81.00 83 LEU A CA 1
ATOM 628 C C . LEU A 1 83 ? -4.408 3.837 5.864 1.00 81.00 83 LEU A C 1
ATOM 630 O O . LEU A 1 83 ? -5.098 3.614 6.858 1.00 81.00 83 LEU A O 1
ATOM 634 N N . LEU A 1 84 ? -3.101 4.036 5.921 1.00 77.19 84 LEU A N 1
ATOM 635 C CA . LEU A 1 84 ? -2.292 4.074 7.125 1.00 77.19 84 LEU A CA 1
ATOM 636 C C . LEU A 1 84 ? -2.695 5.220 8.079 1.00 77.19 84 LEU A C 1
ATOM 638 O O . LEU A 1 84 ? -2.877 5.016 9.276 1.00 77.19 84 LEU A O 1
ATOM 642 N N . GLN A 1 85 ? -2.945 6.427 7.574 1.00 79.62 85 GLN A N 1
ATOM 643 C CA . GLN A 1 85 ? -3.438 7.534 8.406 1.00 79.62 85 GLN A CA 1
ATOM 644 C C . GLN A 1 85 ? -4.842 7.269 8.969 1.00 79.62 85 GLN A C 1
ATOM 646 O O . GLN A 1 85 ? -5.119 7.590 10.129 1.00 79.62 85 GLN A O 1
ATOM 651 N N . VAL A 1 86 ? -5.720 6.640 8.181 1.00 74.44 86 VAL A N 1
ATOM 652 C CA . VAL A 1 86 ? -7.039 6.196 8.663 1.00 74.44 86 VAL A CA 1
ATOM 653 C C . VAL A 1 86 ? -6.888 5.150 9.773 1.00 74.44 86 VAL A C 1
ATOM 655 O O . VAL A 1 86 ? -7.628 5.177 10.759 1.00 74.44 86 VAL A O 1
ATOM 658 N N . ALA A 1 87 ? -5.890 4.272 9.661 1.00 70.25 87 ALA A N 1
ATOM 659 C CA . ALA A 1 87 ? -5.557 3.291 10.684 1.00 70.25 87 ALA A CA 1
ATOM 660 C C . ALA A 1 87 ? -5.113 3.912 12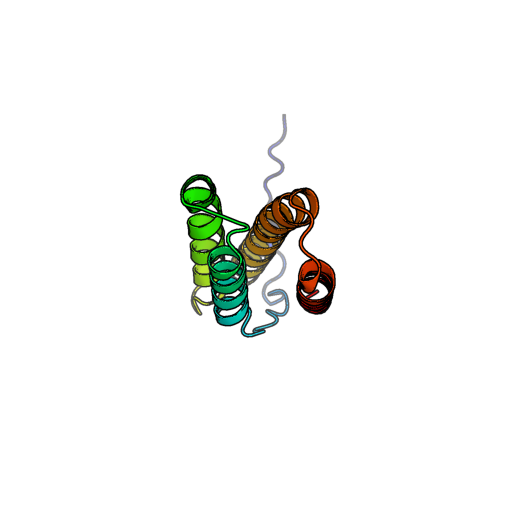.008 1.00 70.25 87 ALA A C 1
ATOM 662 O O . ALA A 1 87 ? -5.619 3.531 13.069 1.00 70.25 87 ALA A O 1
ATOM 663 N N . ALA A 1 88 ? -4.223 4.901 11.942 1.00 69.25 88 ALA A N 1
ATOM 664 C CA . ALA A 1 88 ? -3.755 5.643 13.105 1.00 69.25 88 ALA A CA 1
ATOM 665 C C . ALA A 1 88 ? -4.920 6.307 13.860 1.00 69.25 88 ALA A C 1
ATOM 667 O O . ALA A 1 88 ? -5.003 6.225 15.087 1.00 69.25 88 ALA A O 1
ATOM 668 N N . ALA A 1 89 ? -5.870 6.903 13.129 1.00 70.12 89 ALA A N 1
ATOM 669 C CA . ALA A 1 89 ? -7.043 7.558 13.710 1.00 70.12 89 ALA A CA 1
ATOM 670 C C . ALA A 1 89 ? -7.976 6.592 14.470 1.00 70.12 89 ALA A C 1
ATOM 672 O O . ALA A 1 89 ? -8.672 7.015 15.393 1.00 70.12 89 ALA A O 1
ATOM 673 N N . LYS A 1 90 ? -7.972 5.295 14.127 1.00 69.50 90 LYS A N 1
ATOM 674 C CA . LYS A 1 90 ? -8.742 4.249 14.825 1.00 69.50 90 LYS A CA 1
ATOM 675 C C . LYS A 1 90 ? -8.039 3.680 16.072 1.00 69.50 90 LYS A C 1
ATOM 677 O O . LYS A 1 90 ? -8.647 2.886 16.785 1.00 69.50 90 LYS A O 1
ATOM 682 N N . GLY A 1 91 ? -6.805 4.101 16.378 1.00 59.09 91 GLY A N 1
ATOM 683 C CA . GLY A 1 91 ? -6.125 3.799 17.647 1.00 59.09 91 GLY A CA 1
ATOM 684 C C . GLY A 1 91 ? -5.494 2.406 17.753 1.00 59.09 91 GLY A C 1
ATOM 685 O O . GLY A 1 91 ? -5.374 1.876 18.858 1.00 59.09 91 GLY A O 1
ATOM 686 N N . ASN A 1 92 ? -5.102 1.795 16.632 1.00 61.59 92 ASN A N 1
ATOM 687 C CA . ASN A 1 92 ? -4.500 0.460 16.639 1.00 61.59 92 ASN A CA 1
ATOM 688 C C . ASN A 1 92 ? -2.998 0.521 16.996 1.00 61.59 92 ASN A C 1
ATOM 690 O O . ASN A 1 92 ? -2.316 1.450 16.582 1.00 61.59 92 ASN A O 1
ATOM 694 N N . ARG A 1 93 ? -2.473 -0.421 17.794 1.00 53.19 93 ARG A N 1
ATOM 695 C CA . ARG A 1 93 ? -1.103 -0.352 18.369 1.00 53.19 93 ARG A CA 1
ATOM 696 C C . ARG A 1 93 ? -0.051 -1.104 17.544 1.00 53.19 93 ARG A C 1
ATOM 698 O O . ARG A 1 93 ? 1.096 -0.673 17.512 1.00 53.19 93 ARG A O 1
ATOM 705 N N . ASP A 1 94 ? -0.480 -2.116 16.789 1.00 58.72 94 ASP A N 1
ATOM 706 C CA . ASP A 1 94 ? 0.318 -2.824 15.763 1.00 58.72 94 ASP A CA 1
ATOM 707 C C . ASP A 1 94 ? 0.670 -1.908 14.560 1.00 58.72 94 ASP A C 1
ATOM 709 O O . ASP A 1 94 ? 1.415 -2.258 13.648 1.00 58.72 94 ASP A O 1
ATOM 713 N N . TRP A 1 95 ? 0.143 -0.682 14.598 1.00 59.88 95 TRP A N 1
ATOM 714 C CA . TRP A 1 95 ? 0.309 0.422 13.663 1.00 59.88 95 TRP A CA 1
ATOM 715 C C . TRP A 1 95 ? 1.760 0.896 13.482 1.00 59.88 95 TRP A C 1
ATOM 717 O O . TRP A 1 95 ? 2.205 1.109 12.356 1.00 59.88 95 TRP A O 1
ATOM 727 N N . GLN A 1 96 ? 2.519 1.023 14.575 1.00 60.16 96 GLN A N 1
ATOM 728 C CA . GLN A 1 96 ? 3.902 1.518 14.532 1.00 60.16 96 GLN A CA 1
ATOM 729 C C . GLN A 1 96 ? 4.849 0.568 13.786 1.00 60.16 96 GLN A C 1
ATOM 731 O O . GLN A 1 96 ? 5.788 1.020 13.128 1.00 60.16 96 GLN A O 1
ATOM 736 N N . GLU A 1 97 ? 4.606 -0.741 13.873 1.00 63.47 97 GLU A N 1
ATOM 737 C CA . GLU A 1 97 ? 5.401 -1.750 13.168 1.00 63.47 97 GLU A CA 1
ATOM 738 C C . GLU A 1 97 ? 5.139 -1.710 11.657 1.00 63.47 97 GLU A C 1
ATOM 740 O O . GLU A 1 97 ? 6.082 -1.777 10.866 1.00 63.47 97 GLU A O 1
ATOM 745 N N . LEU A 1 98 ? 3.880 -1.512 11.250 1.00 62.22 98 LEU A N 1
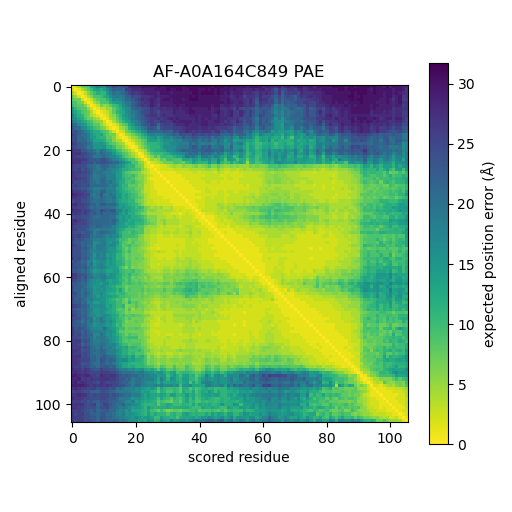ATOM 746 C CA . LEU A 1 98 ? 3.505 -1.404 9.839 1.00 62.22 98 LEU A CA 1
ATOM 747 C C . LEU A 1 98 ? 4.032 -0.108 9.201 1.00 62.22 98 LEU A C 1
ATOM 749 O O . LEU A 1 98 ? 4.561 -0.135 8.092 1.00 62.22 98 LEU A O 1
ATOM 753 N N . GLU A 1 99 ? 3.932 1.019 9.911 1.00 64.38 99 GLU A N 1
ATOM 754 C CA . GLU A 1 99 ? 4.464 2.316 9.474 1.00 64.38 99 GLU A CA 1
ATOM 755 C C . GLU A 1 99 ? 5.993 2.276 9.319 1.00 64.38 99 GLU A C 1
ATOM 757 O O . GLU A 1 99 ? 6.530 2.720 8.303 1.00 64.38 99 GLU A O 1
ATOM 762 N N . SER A 1 100 ? 6.693 1.662 10.279 1.00 67.75 100 SER A N 1
ATOM 763 C CA . SER A 1 100 ? 8.151 1.476 10.223 1.00 67.75 100 SER A CA 1
ATOM 764 C C . SER A 1 100 ? 8.568 0.596 9.042 1.00 67.75 100 SER A C 1
ATOM 766 O O . SER A 1 100 ? 9.560 0.871 8.365 1.00 67.75 100 SER A O 1
ATOM 768 N N . TRP A 1 101 ? 7.791 -0.451 8.760 1.00 68.44 101 TRP A N 1
ATOM 769 C CA . TRP A 1 101 ? 8.008 -1.305 7.602 1.00 68.44 101 TRP A CA 1
ATOM 770 C C . TRP A 1 101 ? 7.799 -0.549 6.278 1.00 68.44 101 TRP A C 1
ATOM 772 O O . TRP A 1 101 ? 8.661 -0.637 5.405 1.00 68.44 101 TRP A O 1
ATOM 782 N N . VAL A 1 102 ? 6.736 0.252 6.135 1.00 65.31 102 VAL A N 1
ATOM 783 C CA . VAL A 1 102 ? 6.497 1.079 4.933 1.00 65.31 102 VAL A CA 1
ATOM 784 C C . VAL A 1 102 ? 7.594 2.128 4.736 1.00 65.31 102 VAL A C 1
ATOM 786 O O . VAL A 1 102 ? 8.061 2.313 3.613 1.00 65.31 102 VAL A O 1
ATOM 789 N N . ALA A 1 103 ? 8.052 2.771 5.813 1.00 67.38 103 ALA A N 1
ATOM 790 C CA . ALA A 1 103 ? 9.153 3.731 5.763 1.00 67.38 103 ALA A CA 1
ATOM 791 C C . ALA A 1 103 ? 10.484 3.088 5.325 1.00 67.38 103 ALA A C 1
ATOM 793 O O . ALA A 1 103 ? 11.296 3.745 4.686 1.00 67.38 103 ALA A O 1
ATOM 794 N N . SER A 1 104 ? 10.693 1.795 5.609 1.00 67.19 104 SER A N 1
ATOM 795 C CA . SER A 1 104 ? 11.881 1.046 5.166 1.00 67.19 104 SER A CA 1
ATOM 796 C C . SER A 1 104 ? 11.883 0.653 3.681 1.00 67.19 104 SER A C 1
ATOM 798 O O . SER A 1 104 ? 12.859 0.070 3.216 1.00 67.19 104 SER A O 1
ATOM 800 N N . GLN A 1 105 ? 10.793 0.917 2.947 1.00 60.06 105 GLN A N 1
ATOM 801 C CA . GLN A 1 105 ? 10.689 0.631 1.509 1.00 60.06 105 GLN A CA 1
ATOM 802 C C . GLN A 1 105 ? 11.101 1.824 0.617 1.00 60.06 105 GLN A C 1
ATOM 804 O O . GLN A 1 105 ? 11.028 1.694 -0.605 1.00 60.06 105 GLN A O 1
ATOM 809 N N . GLN A 1 106 ? 11.478 2.969 1.206 1.00 51.44 106 GLN A N 1
ATOM 810 C CA . GLN A 1 106 ? 12.028 4.150 0.513 1.00 51.44 106 GLN A CA 1
ATOM 811 C C . GLN A 1 106 ? 13.546 4.041 0.344 1.00 51.44 106 GLN A C 1
ATOM 813 O O . GLN A 1 106 ? 14.040 4.535 -0.693 1.00 51.44 106 GLN A O 1
#

Mean predicted aligned error: 11.52 Å

Secondary structure (DSSP, 8-state):
-------GGGS-TT----------HHHHHHHHHHHHHTTSS-GGGHHHHHHHHHHHHHHH-TTS-HHHHHHHHHHHHHHHHHHHHHHHHTT-STHHHHHHHHHTT-

pLDDT: mean 71.34, std 13.77, range [34.72, 89.31]

Nearest PDB structures (foldseek):
  9ix4-assembly1_B  TM=6.210E-01  e=6.094E+00  Lacticaseibacillus

Foldseek 3Di:
DDDPPPPCVVVDPPPQDPLPPDLVLVVLVVLVVVCVVVVLDDPVCVVLSVLLNVLSVLLVPPPRGSVSNVVSNVSSLVSSVVSLVSSVVVPDPCSVVSVVVSVVVD

Sequence (106 aa):
MTDNSSDLSEFLPGLEPEVTRVPVFPSYEKAIAELQRLAVIDDTHAGICASILRRAAIADDPRSKGYTVNDALKGAHEEMLTLLQVAAAKGNRDWQELESWVASQQ

Solvent-accessible surface area (backbone atoms only — not comparable to full-atom values): 6365 Å² total; per-residue (Å²): 137,79,88,85,77,78,64,70,71,78,81,46,89,84,70,70,58,86,70,78,83,62,80,54,49,71,48,53,55,50,51,53,51,49,36,43,74,68,67,59,47,57,81,91,44,47,67,61,54,53,48,31,53,52,22,32,50,47,45,67,39,89,85,49,53,46,66,59,22,51,54,21,46,51,51,24,49,57,54,47,52,49,57,48,52,53,32,56,75,71,67,56,77,75,47,63,62,53,54,52,54,59,63,71,74,115